Protein AF-A0A953M3E6-F1 (afdb_monomer_lite)

Foldseek 3Di:
DPPDVVVVVVVVVPVVDVVDDDPVVVVVVVVVLVVLLVQLLVVCVPPPDDDLVVSCVRSVHDSVVSVVSVVVCVVVVVDPDDDDDPPPPPPPDDD

Radius of gyration: 17.2 Å; chains: 1; bounding box: 52×32×42 Å

Structure (mmCIF, N/CA/C/O backbone):
data_AF-A0A953M3E6-F1
#
_entry.id   AF-A0A953M3E6-F1
#
loop_
_atom_site.group_PDB
_atom_site.id
_atom_site.type_symbol
_atom_site.label_atom_id
_atom_site.label_alt_id
_atom_site.label_comp_id
_atom_site.label_asym_id
_atom_site.label_entity_id
_atom_site.label_seq_id
_atom_site.pdbx_PDB_ins_code
_atom_site.Cartn_x
_atom_site.Cartn_y
_atom_site.Cartn_z
_atom_site.occupancy
_atom_site.B_iso_or_equiv
_atom_site.auth_seq_id
_atom_site.auth_comp_id
_atom_site.auth_asym_id
_atom_site.auth_atom_id
_atom_site.pdbx_PDB_model_num
ATOM 1 N N . MET A 1 1 ? 19.495 -0.977 29.944 1.00 40.50 1 MET A N 1
ATOM 2 C CA . MET A 1 1 ? 18.039 -0.761 29.790 1.00 40.50 1 MET A CA 1
ATOM 3 C C . MET A 1 1 ? 17.796 -0.283 28.373 1.00 40.50 1 MET A C 1
ATOM 5 O O . MET A 1 1 ? 17.896 0.902 28.093 1.00 40.50 1 MET A O 1
ATOM 9 N N . GLU A 1 2 ? 17.581 -1.228 27.468 1.00 50.72 2 GLU A N 1
ATOM 10 C CA . GLU A 1 2 ? 17.501 -1.008 26.021 1.00 50.72 2 GLU A CA 1
ATOM 11 C C . GLU A 1 2 ? 16.068 -1.289 25.557 1.00 50.72 2 GLU A C 1
ATOM 13 O O . GLU A 1 2 ? 15.808 -2.111 24.694 1.00 50.72 2 GLU A O 1
ATOM 18 N N . MET A 1 3 ? 15.107 -0.655 26.232 1.00 43.91 3 MET A N 1
ATOM 19 C CA . MET A 1 3 ? 13.676 -0.877 26.007 1.00 43.91 3 MET A CA 1
ATOM 20 C C . MET A 1 3 ? 12.930 0.459 25.967 1.00 43.91 3 MET A C 1
ATOM 22 O O . MET A 1 3 ? 11.964 0.693 26.682 1.00 43.91 3 MET A O 1
ATOM 26 N N . SER A 1 4 ? 13.445 1.379 25.155 1.00 56.19 4 SER A N 1
ATOM 27 C CA . SER A 1 4 ? 12.795 2.668 24.882 1.00 56.19 4 SER A CA 1
ATOM 28 C C . SER A 1 4 ? 12.931 3.136 23.432 1.00 56.19 4 SER A C 1
ATOM 30 O O . SER A 1 4 ? 12.204 4.032 23.023 1.00 56.19 4 SER A O 1
ATO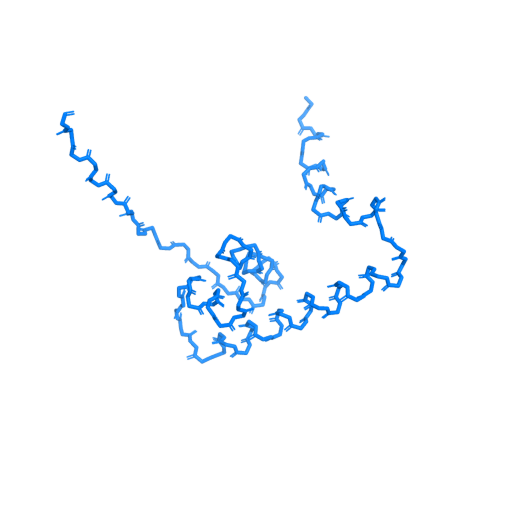M 32 N N . LYS A 1 5 ? 13.803 2.519 22.622 1.00 46.53 5 LYS A N 1
ATOM 33 C CA . LYS A 1 5 ? 13.992 2.908 21.214 1.00 46.53 5 LYS A CA 1
ATOM 34 C C . LYS A 1 5 ? 13.040 2.181 20.259 1.00 46.53 5 LYS A C 1
ATOM 36 O O . LYS A 1 5 ? 12.509 2.808 19.350 1.00 46.53 5 LYS A O 1
ATOM 41 N N . GLU A 1 6 ? 12.758 0.901 20.497 1.00 51.16 6 GLU A N 1
ATOM 42 C CA . GLU A 1 6 ? 11.891 0.115 19.602 1.00 51.16 6 GLU A CA 1
ATOM 43 C C . GLU A 1 6 ? 10.403 0.466 19.738 1.00 51.16 6 GLU A C 1
ATOM 45 O O . GLU A 1 6 ? 9.704 0.602 18.737 1.00 51.16 6 GLU A O 1
ATOM 50 N N . VAL A 1 7 ? 9.928 0.727 20.961 1.00 48.97 7 VAL A N 1
ATOM 51 C CA . VAL A 1 7 ? 8.562 1.232 21.192 1.00 48.97 7 VAL A CA 1
ATOM 52 C C . VAL A 1 7 ? 8.361 2.635 20.620 1.00 48.97 7 VAL A C 1
ATOM 54 O O . VAL A 1 7 ? 7.288 2.923 20.100 1.00 48.97 7 VAL A O 1
ATOM 57 N N . LEU A 1 8 ? 9.390 3.490 20.629 1.00 44.88 8 LEU A N 1
ATOM 58 C CA . LEU A 1 8 ? 9.303 4.817 20.018 1.00 44.88 8 LEU A CA 1
ATOM 59 C C . LEU A 1 8 ? 9.272 4.732 18.482 1.00 44.88 8 LEU A C 1
ATOM 61 O O . LEU A 1 8 ? 8.500 5.442 17.847 1.00 44.88 8 LEU A O 1
ATOM 65 N N . SER A 1 9 ? 10.027 3.803 17.886 1.00 46.75 9 SER A N 1
ATOM 66 C CA . SER A 1 9 ? 9.999 3.539 16.439 1.00 46.75 9 SER A CA 1
ATOM 67 C C . SER A 1 9 ? 8.645 3.001 15.957 1.00 46.75 9 SER A C 1
ATOM 69 O O . SER A 1 9 ? 8.150 3.439 14.917 1.00 46.75 9 SER A O 1
ATOM 71 N N . ALA A 1 10 ? 8.008 2.111 16.726 1.00 46.12 10 ALA A N 1
ATOM 72 C CA . ALA A 1 10 ? 6.666 1.613 16.420 1.00 46.12 10 ALA A CA 1
ATOM 73 C C . ALA A 1 10 ? 5.580 2.697 16.576 1.00 46.12 10 ALA A C 1
ATOM 75 O O . ALA A 1 10 ? 4.575 2.671 15.868 1.00 46.12 10 ALA A O 1
ATOM 76 N N . VAL A 1 11 ? 5.802 3.672 17.463 1.00 46.53 11 VAL A N 1
ATOM 77 C CA . VAL A 1 11 ? 4.906 4.816 17.692 1.00 46.53 11 VAL A CA 1
ATOM 78 C C . VAL A 1 11 ? 5.057 5.893 16.608 1.00 46.53 11 VAL A C 1
ATOM 80 O O . VAL A 1 11 ? 4.056 6.485 16.210 1.00 46.53 11 VAL A O 1
ATOM 83 N N . SER A 1 12 ? 6.252 6.104 16.047 1.00 46.12 12 SER A N 1
ATOM 84 C CA . SER A 1 12 ? 6.483 7.124 15.011 1.00 46.12 12 SER A CA 1
ATOM 85 C C . SER A 1 12 ? 5.734 6.874 13.701 1.00 46.12 12 SER A C 1
ATOM 87 O O . SER A 1 12 ? 5.365 7.834 13.034 1.00 46.12 12 SER A O 1
ATOM 89 N N . HIS A 1 13 ? 5.435 5.622 13.341 1.00 48.12 13 HIS A N 1
ATOM 90 C CA . HIS A 1 13 ? 4.768 5.350 12.064 1.00 48.12 13 HIS A CA 1
ATOM 91 C C . HIS A 1 13 ? 3.270 5.723 12.055 1.00 48.12 13 HIS A C 1
ATOM 93 O O . HIS A 1 13 ? 2.681 5.906 10.997 1.00 48.12 13 HIS A O 1
ATOM 99 N N . SER A 1 14 ? 2.642 5.876 13.228 1.00 46.50 14 SER A N 1
ATOM 100 C CA . SER A 1 14 ? 1.234 6.301 13.360 1.00 46.50 14 SER A CA 1
ATOM 101 C C . SER A 1 14 ? 1.063 7.726 13.911 1.00 46.50 14 SER A C 1
ATOM 103 O O . SER A 1 14 ? -0.050 8.252 13.902 1.00 46.50 14 SER A O 1
ATOM 105 N N . TYR A 1 15 ? 2.137 8.372 14.386 1.00 46.41 15 TYR A N 1
ATOM 106 C CA . TYR A 1 15 ? 2.049 9.661 15.088 1.00 46.41 15 TYR A CA 1
ATOM 107 C C . TYR A 1 15 ? 2.116 10.907 14.198 1.00 46.41 15 TYR A C 1
ATOM 109 O O . TYR A 1 15 ? 1.604 11.953 14.602 1.00 46.41 15 TYR A O 1
ATOM 117 N N . GLU A 1 16 ? 2.672 10.823 12.986 1.00 51.16 16 GLU A N 1
ATOM 118 C CA . GLU A 1 16 ? 2.706 11.995 12.096 1.00 51.16 16 GLU A CA 1
ATOM 119 C C . GLU A 1 16 ? 1.296 12.410 11.627 1.00 51.16 16 GLU A C 1
ATOM 121 O O . GLU A 1 16 ? 1.025 13.595 11.455 1.00 51.16 16 GLU A O 1
ATOM 126 N N . LEU A 1 17 ? 0.343 11.470 11.559 1.00 50.16 17 LEU A N 1
ATOM 127 C CA . LEU A 1 17 ? -1.067 11.746 11.233 1.00 50.16 17 LEU A CA 1
ATOM 128 C C . LEU A 1 17 ? -1.936 12.085 12.453 1.00 50.16 17 LEU A C 1
ATOM 130 O O . LEU A 1 17 ? -2.931 12.801 12.329 1.00 50.16 17 LEU A O 1
ATOM 134 N N . ALA A 1 18 ? -1.580 11.590 13.641 1.00 49.88 18 ALA A N 1
ATOM 135 C CA . ALA A 1 18 ? -2.347 11.831 14.865 1.00 49.88 18 ALA A CA 1
ATOM 136 C C . ALA A 1 18 ? -2.290 13.296 15.335 1.00 49.88 18 ALA A C 1
ATOM 138 O O . ALA A 1 18 ? -3.174 13.733 16.068 1.00 49.88 18 ALA A O 1
ATOM 139 N N . THR A 1 19 ? -1.276 14.049 14.898 1.00 53.97 19 THR A N 1
ATOM 140 C CA . THR A 1 19 ? -1.034 15.428 15.349 1.00 53.97 19 THR A CA 1
ATOM 141 C C . THR A 1 19 ? -1.802 16.477 14.526 1.00 53.97 19 THR A C 1
ATOM 143 O O . THR A 1 19 ? -2.013 17.583 15.016 1.00 53.97 19 THR A O 1
ATOM 146 N N . TYR A 1 20 ? -2.280 16.150 13.313 1.00 54.12 20 TYR A N 1
ATOM 147 C CA . TYR A 1 20 ? -2.767 17.163 12.356 1.00 54.12 20 TYR A CA 1
ATOM 148 C C . TYR A 1 20 ? -4.133 16.893 11.705 1.00 54.12 20 TYR A C 1
ATOM 150 O O . TYR A 1 20 ? -4.554 17.674 10.855 1.00 54.12 20 TYR A O 1
ATOM 158 N N . SER A 1 21 ? -4.838 15.807 12.036 1.00 62.88 21 SER A N 1
ATOM 159 C CA . SER A 1 21 ? -6.053 15.417 11.300 1.00 62.88 21 SER A CA 1
ATOM 160 C C . SER A 1 21 ? -7.210 15.012 12.207 1.00 62.88 21 SER A C 1
ATOM 162 O O . SER A 1 21 ? -7.033 14.288 13.188 1.00 62.88 21 SER A O 1
ATOM 164 N N . THR A 1 22 ? -8.419 15.455 11.852 1.00 79.94 22 THR A N 1
ATOM 165 C CA . THR A 1 22 ? -9.655 15.026 12.514 1.00 79.94 22 THR A CA 1
ATOM 166 C C . THR A 1 22 ? -9.892 13.520 12.284 1.00 79.94 22 THR A C 1
ATOM 168 O O . THR A 1 22 ? -9.311 12.936 11.359 1.00 79.94 22 THR A O 1
ATOM 171 N N . PRO A 1 23 ? -10.702 12.837 13.118 1.00 80.69 23 PRO A N 1
ATOM 172 C CA . PRO A 1 23 ? -11.000 11.412 12.949 1.00 80.69 23 PRO A CA 1
ATOM 173 C C . PRO A 1 23 ? -11.458 11.027 11.536 1.00 80.69 23 PRO A C 1
ATOM 175 O O . PRO A 1 23 ? -11.050 9.985 11.031 1.00 80.69 23 PRO A O 1
ATOM 178 N N . GLU A 1 24 ? -12.234 11.889 10.887 1.00 81.44 24 GLU A N 1
ATOM 179 C CA . GLU A 1 24 ? -12.776 11.694 9.543 1.00 81.44 24 GLU A CA 1
ATOM 180 C C . GLU A 1 24 ? -11.662 11.655 8.490 1.00 81.44 24 GLU A C 1
ATOM 182 O O . GLU A 1 24 ? -11.611 10.741 7.670 1.00 81.44 24 GLU A O 1
ATOM 187 N N . LEU A 1 25 ? -10.715 12.599 8.553 1.00 83.69 25 LEU A N 1
ATOM 188 C CA . LEU A 1 25 ? -9.582 12.649 7.623 1.00 83.69 25 LEU A CA 1
ATOM 189 C C . LEU A 1 25 ? -8.630 11.462 7.804 1.00 83.69 25 LEU A C 1
ATOM 191 O O . LEU A 1 25 ? -8.090 10.946 6.827 1.00 83.69 25 LEU A O 1
ATOM 195 N N . ARG A 1 26 ? -8.462 10.979 9.042 1.00 80.94 26 ARG A N 1
ATOM 196 C CA . ARG A 1 26 ? -7.703 9.744 9.301 1.00 80.94 26 ARG A CA 1
ATOM 197 C C . ARG A 1 26 ? -8.377 8.521 8.678 1.00 80.94 26 ARG A C 1
ATOM 199 O O . ARG A 1 26 ? -7.677 7.652 8.170 1.00 80.94 26 ARG A O 1
ATOM 206 N N . GLY A 1 27 ? -9.711 8.468 8.691 1.00 84.62 27 GLY A N 1
ATOM 207 C CA . GLY A 1 27 ? -10.486 7.433 8.001 1.00 84.62 27 GLY A CA 1
ATOM 208 C C . GLY A 1 27 ? -10.182 7.401 6.505 1.00 84.62 27 GLY A C 1
ATOM 209 O O . GLY A 1 27 ? -9.766 6.367 5.995 1.00 84.62 27 GLY A O 1
ATOM 210 N N . LEU A 1 28 ? -10.247 8.559 5.839 1.00 87.69 28 LEU A N 1
ATOM 211 C CA . LEU A 1 28 ? -9.942 8.672 4.407 1.00 87.69 28 LEU A CA 1
ATOM 212 C C . LEU A 1 28 ? -8.521 8.213 4.060 1.00 87.69 28 LEU A C 1
ATOM 214 O O . LEU A 1 28 ? -8.318 7.552 3.044 1.00 87.69 28 LEU A O 1
ATOM 218 N N . PHE A 1 29 ? -7.535 8.536 4.900 1.00 85.69 29 PHE A N 1
ATOM 219 C CA . PHE A 1 29 ? -6.167 8.057 4.702 1.00 85.69 29 PHE A CA 1
ATOM 220 C C . PHE A 1 29 ? -6.072 6.531 4.821 1.00 85.69 29 PHE A C 1
ATOM 222 O O . PHE A 1 29 ? -5.428 5.890 3.994 1.00 85.69 29 PHE A O 1
ATOM 229 N N . ASN A 1 30 ? -6.728 5.941 5.822 1.00 86.00 30 ASN A N 1
ATOM 230 C CA . ASN A 1 30 ? -6.734 4.490 6.007 1.00 86.00 30 ASN A CA 1
ATOM 231 C C . ASN A 1 30 ? -7.435 3.766 4.852 1.00 86.00 30 ASN A C 1
ATOM 233 O O . ASN A 1 30 ? -6.945 2.731 4.396 1.00 86.00 30 ASN A O 1
ATOM 237 N N . ASP A 1 31 ? -8.546 4.314 4.362 1.00 90.81 31 ASP A N 1
ATOM 238 C CA . ASP A 1 31 ? -9.272 3.776 3.211 1.00 90.81 31 ASP A CA 1
ATOM 239 C C . ASP A 1 31 ? -8.408 3.849 1.947 1.00 90.81 31 ASP A C 1
ATOM 241 O O . ASP A 1 31 ? -8.295 2.871 1.207 1.00 90.81 31 ASP A O 1
ATOM 245 N N . TRP A 1 32 ? -7.721 4.977 1.740 1.00 92.12 32 TRP A N 1
ATOM 246 C CA . TRP A 1 32 ? -6.780 5.150 0.636 1.00 92.12 32 TRP A CA 1
ATOM 247 C C . TRP A 1 32 ? -5.613 4.155 0.707 1.00 92.12 32 TRP A C 1
ATOM 249 O O . TRP A 1 32 ? -5.338 3.472 -0.277 1.00 92.12 32 TRP A O 1
ATOM 259 N N . ILE A 1 33 ? -4.971 3.999 1.870 1.00 91.19 33 ILE A N 1
ATOM 260 C CA . ILE A 1 33 ? -3.907 2.999 2.065 1.00 91.19 33 ILE A CA 1
ATOM 261 C C . ILE A 1 33 ? -4.429 1.584 1.796 1.00 91.19 33 ILE A C 1
ATOM 263 O O . ILE A 1 33 ? -3.759 0.799 1.127 1.00 91.19 33 ILE A O 1
ATOM 267 N N . SER A 1 34 ? -5.636 1.263 2.265 1.00 92.19 34 SER A N 1
ATOM 268 C CA . SER A 1 34 ? -6.252 -0.049 2.045 1.00 92.19 34 SER A CA 1
ATOM 269 C C . SER A 1 34 ? -6.505 -0.323 0.559 1.00 92.19 34 SER A C 1
ATOM 271 O O . SER A 1 34 ? -6.283 -1.444 0.104 1.00 92.19 34 SER A O 1
ATOM 273 N N . ALA A 1 35 ? -6.913 0.691 -0.210 1.00 94.88 35 ALA A N 1
ATOM 274 C CA . ALA A 1 35 ? -7.078 0.578 -1.658 1.00 94.88 35 ALA A CA 1
ATOM 275 C C . ALA A 1 35 ? -5.737 0.324 -2.369 1.00 94.88 35 ALA A C 1
ATOM 277 O O . ALA A 1 35 ? -5.646 -0.589 -3.187 1.00 94.88 35 ALA A O 1
ATOM 278 N N . ILE A 1 36 ? -4.678 1.053 -1.996 1.00 95.31 36 ILE A N 1
ATOM 279 C CA . ILE A 1 36 ? -3.328 0.850 -2.549 1.00 95.31 36 ILE A CA 1
ATOM 280 C C . ILE A 1 36 ? -2.799 -0.555 -2.233 1.00 95.31 36 ILE A C 1
ATOM 282 O O . ILE A 1 36 ? -2.166 -1.194 -3.077 1.00 95.31 36 ILE A O 1
ATOM 286 N N . GLU A 1 37 ? -3.060 -1.075 -1.032 1.00 94.38 37 GLU A N 1
ATOM 287 C CA . GLU A 1 37 ? -2.700 -2.450 -0.676 1.00 94.38 37 GLU A CA 1
ATOM 288 C C . GLU A 1 37 ? -3.420 -3.480 -1.543 1.00 94.38 37 GLU A C 1
ATOM 290 O O . GLU A 1 37 ? -2.795 -4.443 -1.988 1.00 94.38 37 GLU A O 1
ATOM 295 N N . GLN A 1 38 ? -4.718 -3.290 -1.784 1.00 96.12 38 GLN A N 1
ATOM 296 C CA . GLN A 1 38 ? -5.498 -4.182 -2.639 1.00 96.12 38 GLN A CA 1
ATOM 297 C C . GLN A 1 38 ? -4.988 -4.160 -4.081 1.00 96.12 38 GLN A C 1
ATOM 299 O O . GLN A 1 38 ? -4.705 -5.224 -4.628 1.00 96.12 38 GLN A O 1
ATOM 304 N N . GLU A 1 39 ? -4.779 -2.973 -4.650 1.00 95.69 39 GLU A N 1
ATOM 305 C CA . GLU A 1 39 ? -4.214 -2.795 -5.993 1.00 95.69 39 GLU A CA 1
ATOM 306 C C . GLU A 1 39 ? -2.831 -3.456 -6.108 1.00 95.69 39 GLU A C 1
ATOM 308 O O . GLU A 1 39 ? -2.562 -4.215 -7.040 1.00 95.69 39 GLU A O 1
ATOM 313 N N . THR A 1 40 ? -1.974 -3.271 -5.097 1.00 94.56 40 THR A N 1
ATOM 314 C CA . THR A 1 40 ? -0.659 -3.923 -5.041 1.00 94.56 40 THR A CA 1
ATOM 315 C C . THR A 1 40 ? -0.789 -5.447 -5.035 1.00 94.56 40 THR A C 1
ATOM 317 O O . THR A 1 40 ? -0.072 -6.132 -5.759 1.00 94.56 40 THR A O 1
ATOM 320 N N . LEU A 1 41 ? -1.698 -6.014 -4.236 1.00 94.81 41 LEU A N 1
ATOM 321 C CA . LEU A 1 41 ? -1.911 -7.464 -4.200 1.00 94.81 41 LEU A CA 1
ATOM 322 C C . LEU A 1 41 ? -2.430 -7.997 -5.534 1.00 94.81 41 LEU A C 1
ATOM 324 O O . LEU A 1 41 ? -2.000 -9.066 -5.963 1.00 94.81 41 LEU A O 1
ATOM 328 N N . GLU A 1 42 ? -3.331 -7.272 -6.191 1.00 95.06 42 GLU A N 1
ATOM 329 C CA . GLU A 1 42 ? -3.841 -7.631 -7.514 1.00 95.06 42 GLU A CA 1
ATOM 330 C C . GLU A 1 42 ? -2.733 -7.646 -8.563 1.00 95.06 42 GLU A C 1
ATOM 332 O O . GLU A 1 42 ? -2.611 -8.627 -9.295 1.00 95.06 42 GLU A O 1
ATOM 337 N N . PHE A 1 43 ? -1.853 -6.646 -8.557 1.00 93.75 43 PHE A N 1
ATOM 338 C CA . PHE A 1 43 ? -0.683 -6.603 -9.435 1.00 93.75 43 PHE A CA 1
ATOM 339 C C . PHE A 1 43 ? 0.287 -7.778 -9.227 1.00 93.75 43 PHE A C 1
ATOM 341 O O . PHE A 1 43 ? 0.986 -8.190 -10.158 1.00 93.75 43 PHE A O 1
ATOM 348 N N . LEU A 1 44 ? 0.346 -8.318 -8.006 1.00 91.69 44 LEU A N 1
ATOM 349 C CA . LEU A 1 44 ? 1.251 -9.404 -7.625 1.00 91.69 44 LEU A CA 1
ATOM 350 C C . LEU A 1 44 ? 0.691 -10.810 -7.881 1.00 91.69 44 LEU A C 1
ATOM 352 O O . LEU A 1 44 ? 1.487 -11.745 -7.959 1.00 91.69 44 LEU A O 1
ATOM 356 N N . LYS A 1 45 ? -0.633 -10.991 -7.998 1.00 89.06 45 LYS A N 1
ATOM 357 C CA . LYS A 1 45 ? -1.286 -12.321 -8.038 1.00 89.06 45 LYS A CA 1
ATOM 358 C C . LYS A 1 45 ? -0.696 -13.274 -9.081 1.00 89.06 45 LYS A C 1
ATOM 360 O O . LYS A 1 45 ? -0.513 -14.451 -8.778 1.00 89.06 45 LYS A O 1
ATOM 365 N N . ASP A 1 46 ? -0.339 -12.761 -10.254 1.00 84.50 46 ASP A N 1
ATOM 366 C CA . ASP A 1 46 ? 0.137 -13.574 -11.381 1.00 84.50 46 ASP A CA 1
ATOM 367 C C . ASP A 1 46 ? 1.664 -13.529 -11.568 1.00 84.50 46 ASP A C 1
ATOM 369 O O . ASP A 1 46 ? 2.199 -14.030 -12.558 1.00 84.50 46 ASP A O 1
ATOM 373 N N . LYS A 1 47 ? 2.394 -12.929 -10.619 1.00 85.69 47 LYS A N 1
ATOM 374 C CA . LYS A 1 47 ? 3.838 -12.698 -10.729 1.00 85.69 47 LYS A CA 1
ATOM 375 C C . LYS A 1 47 ? 4.608 -13.528 -9.710 1.00 85.69 47 LYS A C 1
ATOM 377 O O . LYS A 1 47 ? 4.420 -13.412 -8.504 1.00 85.69 47 LYS A O 1
ATOM 382 N N . SER A 1 48 ? 5.551 -14.340 -10.188 1.00 80.38 48 SER A N 1
ATOM 383 C CA . SER A 1 48 ? 6.457 -15.103 -9.315 1.00 80.38 48 SER A CA 1
ATOM 384 C C . SER A 1 48 ? 7.567 -14.241 -8.710 1.00 80.38 48 SER A C 1
ATOM 38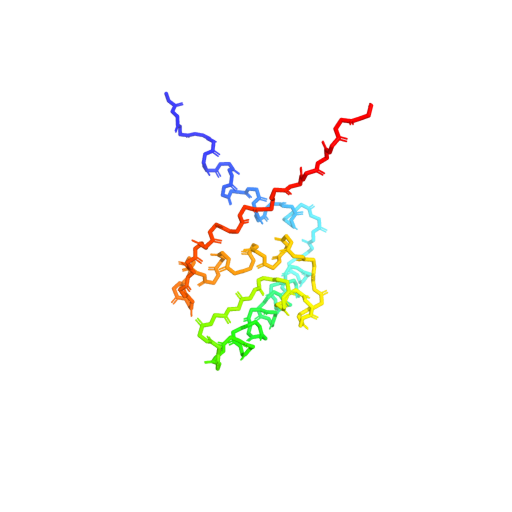6 O O . S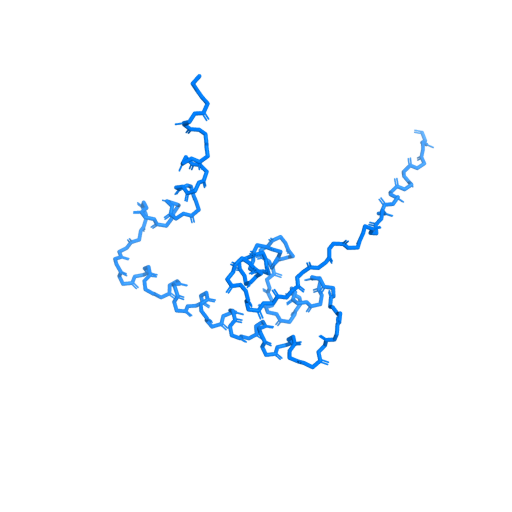ER A 1 48 ? 8.154 -14.592 -7.686 1.00 80.38 48 SER A O 1
ATOM 388 N N . THR A 1 49 ? 7.913 -13.138 -9.370 1.00 84.62 49 THR A N 1
ATOM 389 C CA . THR A 1 49 ? 8.949 -12.185 -8.964 1.00 84.62 49 THR A CA 1
ATOM 390 C C . THR A 1 49 ? 8.572 -10.820 -9.523 1.00 84.62 49 THR A C 1
ATOM 392 O O . THR A 1 49 ? 8.108 -10.736 -10.659 1.00 84.62 49 THR A O 1
ATOM 395 N N . VAL A 1 50 ? 8.739 -9.768 -8.726 1.00 86.69 50 VAL A N 1
ATOM 396 C CA . VAL A 1 50 ? 8.467 -8.390 -9.142 1.00 86.69 50 VAL A CA 1
ATOM 397 C C . VAL A 1 50 ? 9.565 -7.481 -8.612 1.00 86.69 50 VAL A C 1
ATOM 399 O O . VAL A 1 50 ? 10.043 -7.694 -7.493 1.00 86.69 50 VAL A O 1
ATOM 402 N N . ASP A 1 51 ? 9.945 -6.477 -9.398 1.00 89.38 51 ASP A N 1
ATOM 403 C CA . ASP A 1 51 ? 10.797 -5.394 -8.924 1.00 89.38 51 ASP A CA 1
ATOM 404 C C . ASP A 1 51 ? 9.926 -4.338 -8.209 1.00 89.38 51 ASP A C 1
ATOM 406 O O . ASP A 1 51 ? 8.861 -3.973 -8.720 1.00 89.38 51 ASP A O 1
ATOM 410 N N . PRO A 1 52 ? 10.327 -3.826 -7.029 1.00 89.19 52 PRO A N 1
ATOM 411 C CA . PRO A 1 52 ? 9.655 -2.694 -6.393 1.00 89.19 52 PRO A CA 1
ATOM 412 C C . PRO A 1 52 ? 9.466 -1.468 -7.301 1.00 89.19 52 PRO A C 1
ATOM 414 O O . PRO A 1 52 ? 8.527 -0.706 -7.074 1.00 89.19 52 PRO A O 1
ATOM 417 N N . VAL A 1 53 ? 10.323 -1.267 -8.310 1.00 92.25 53 VAL A N 1
ATOM 418 C CA . VAL A 1 53 ? 10.163 -0.202 -9.315 1.00 92.25 53 VAL A CA 1
ATOM 419 C C . VAL A 1 53 ? 8.886 -0.404 -10.134 1.00 92.25 53 VAL A C 1
ATOM 421 O O . VAL A 1 53 ? 8.100 0.532 -10.255 1.00 92.25 53 VAL A O 1
ATOM 424 N N . ASP A 1 54 ? 8.613 -1.626 -10.602 1.00 93.38 54 ASP A N 1
ATOM 425 C CA . ASP A 1 54 ? 7.414 -1.928 -11.399 1.00 93.38 54 ASP A CA 1
ATOM 426 C C . ASP A 1 54 ? 6.129 -1.665 -10.601 1.00 93.38 54 ASP A C 1
ATOM 428 O O . ASP A 1 54 ? 5.124 -1.187 -11.127 1.00 93.38 54 ASP A O 1
ATOM 432 N N . VAL A 1 55 ? 6.158 -1.990 -9.306 1.00 93.69 55 VAL A N 1
ATOM 433 C CA . VAL A 1 55 ? 5.030 -1.745 -8.401 1.00 93.69 55 VAL A CA 1
ATOM 434 C C . VAL A 1 55 ? 4.846 -0.242 -8.191 1.00 93.69 55 VAL A C 1
ATOM 436 O O . VAL A 1 55 ? 3.719 0.239 -8.254 1.00 93.69 55 VAL A O 1
ATOM 439 N N . ALA A 1 56 ? 5.934 0.505 -7.984 1.00 94.25 56 ALA A N 1
ATOM 440 C CA . ALA A 1 56 ? 5.918 1.959 -7.822 1.00 94.25 56 ALA A CA 1
ATOM 441 C C . ALA A 1 56 ? 5.321 2.683 -9.032 1.00 94.25 56 ALA A C 1
ATOM 443 O O . ALA A 1 56 ? 4.491 3.578 -8.862 1.00 94.25 56 ALA A O 1
ATOM 444 N N . GLU A 1 57 ? 5.673 2.252 -10.243 1.00 95.00 57 GLU A N 1
ATOM 445 C CA . GLU A 1 57 ? 5.074 2.767 -11.475 1.00 95.00 57 GLU A CA 1
ATOM 446 C C . GLU A 1 57 ? 3.583 2.428 -11.578 1.00 95.00 57 GLU A C 1
ATOM 448 O O . GLU A 1 57 ? 2.788 3.291 -11.957 1.00 95.00 57 GLU A O 1
ATOM 453 N N . HIS A 1 58 ? 3.192 1.207 -11.195 1.00 94.44 58 HIS A N 1
ATOM 454 C CA . HIS A 1 58 ? 1.799 0.762 -11.239 1.00 94.44 58 HIS A CA 1
ATOM 455 C C . HIS A 1 58 ? 0.899 1.589 -10.315 1.00 94.44 58 HIS A C 1
ATOM 457 O O . HIS A 1 58 ? -0.053 2.207 -10.788 1.00 94.44 58 HIS A O 1
ATOM 463 N N . VAL A 1 59 ? 1.250 1.677 -9.026 1.00 93.38 59 VAL A N 1
ATOM 464 C CA . VAL A 1 59 ? 0.446 2.396 -8.017 1.00 93.38 59 VAL A CA 1
ATOM 465 C C . VAL A 1 59 ? 0.727 3.903 -7.982 1.00 93.38 59 VAL A C 1
ATOM 467 O O . VAL A 1 59 ? 0.150 4.633 -7.178 1.00 93.38 59 VAL A O 1
ATOM 470 N N . ARG A 1 60 ? 1.628 4.385 -8.851 1.00 94.06 60 ARG A N 1
ATOM 471 C CA . ARG A 1 60 ? 2.038 5.794 -8.991 1.00 94.06 60 ARG A CA 1
ATOM 472 C C . ARG A 1 60 ? 2.542 6.418 -7.690 1.00 94.06 60 ARG A C 1
ATOM 474 O O . ARG A 1 60 ? 2.264 7.579 -7.386 1.00 94.06 60 ARG A O 1
ATOM 481 N N . LEU A 1 61 ? 3.312 5.647 -6.933 1.00 92.94 61 LEU A N 1
ATOM 482 C CA . LEU A 1 61 ? 3.977 6.101 -5.717 1.00 92.94 61 LEU A CA 1
ATOM 483 C C . LEU A 1 61 ? 5.485 6.078 -5.906 1.00 92.94 61 LEU A C 1
ATOM 485 O O . LEU A 1 61 ? 6.021 5.453 -6.816 1.00 92.94 61 LEU A O 1
ATOM 489 N N . ARG A 1 62 ? 6.200 6.759 -5.015 1.00 93.44 62 ARG A N 1
ATOM 490 C CA . ARG A 1 62 ? 7.654 6.643 -4.979 1.00 93.44 62 ARG A CA 1
ATOM 491 C C . ARG A 1 62 ? 8.067 5.247 -4.511 1.00 93.44 62 ARG A C 1
ATOM 493 O O . ARG A 1 62 ? 7.405 4.634 -3.671 1.00 93.44 62 ARG A O 1
ATOM 500 N N . GLN A 1 63 ? 9.212 4.784 -5.004 1.00 90.50 63 GLN A N 1
ATOM 501 C CA . GLN A 1 63 ? 9.751 3.461 -4.689 1.00 90.50 63 GLN A CA 1
ATOM 502 C C . GLN A 1 63 ? 9.952 3.235 -3.181 1.00 90.50 63 GLN A C 1
ATOM 504 O O . GLN A 1 63 ? 9.637 2.160 -2.681 1.00 90.50 63 GLN A O 1
ATOM 509 N N . ASP A 1 64 ? 10.421 4.243 -2.441 1.00 90.38 64 ASP A N 1
ATOM 510 C CA . ASP A 1 64 ? 10.592 4.179 -0.980 1.00 90.38 64 ASP A CA 1
ATOM 511 C C . ASP A 1 64 ? 9.271 3.880 -0.247 1.00 90.38 64 ASP A C 1
ATOM 513 O O . ASP A 1 64 ? 9.221 3.055 0.666 1.00 90.38 64 ASP A O 1
ATOM 517 N N . SER A 1 65 ? 8.183 4.495 -0.707 1.00 89.31 65 SER A N 1
ATOM 518 C CA . SER A 1 65 ? 6.830 4.312 -0.173 1.00 89.31 65 SER A CA 1
ATOM 519 C C . SER A 1 65 ? 6.281 2.924 -0.512 1.00 89.31 65 SER A C 1
ATOM 521 O O . SER A 1 65 ? 5.665 2.269 0.327 1.00 89.31 65 SER A O 1
ATOM 523 N N . VAL A 1 66 ? 6.564 2.427 -1.716 1.00 93.12 66 VAL A N 1
ATOM 524 C CA . VAL A 1 66 ? 6.190 1.067 -2.123 1.00 93.12 66 VAL A CA 1
ATOM 525 C C . VAL A 1 66 ? 6.961 0.004 -1.352 1.00 93.12 66 VAL A C 1
ATOM 527 O O . VAL A 1 66 ? 6.359 -0.971 -0.909 1.00 93.12 66 VAL A O 1
ATOM 530 N N . ILE A 1 67 ? 8.261 0.193 -1.115 1.00 91.50 67 ILE A N 1
ATOM 531 C CA . ILE A 1 67 ? 9.054 -0.711 -0.268 1.00 91.50 67 ILE A CA 1
ATOM 532 C C . ILE A 1 67 ? 8.431 -0.808 1.128 1.00 91.50 67 ILE A C 1
ATOM 534 O O . ILE A 1 67 ? 8.328 -1.904 1.683 1.00 91.50 67 ILE A O 1
ATOM 538 N N . PHE A 1 68 ? 7.962 0.317 1.673 1.00 90.94 68 PHE A N 1
ATO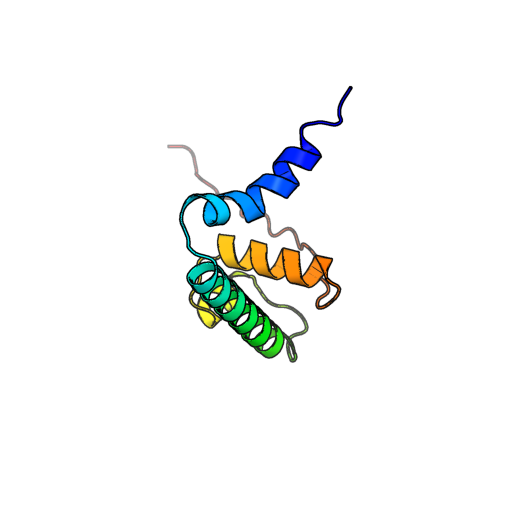M 539 C CA . PHE A 1 68 ? 7.246 0.325 2.942 1.00 90.94 68 PHE A CA 1
ATOM 540 C C . PHE A 1 68 ? 5.953 -0.517 2.889 1.00 90.94 68 PHE A C 1
ATOM 542 O O . PHE A 1 68 ? 5.753 -1.385 3.744 1.00 90.94 68 PHE A O 1
ATOM 549 N N . ILE A 1 69 ? 5.108 -0.322 1.869 1.00 92.12 69 ILE A N 1
ATOM 550 C CA . ILE A 1 69 ? 3.850 -1.073 1.683 1.00 92.12 69 ILE A CA 1
ATOM 551 C C . ILE A 1 69 ? 4.120 -2.574 1.507 1.00 92.12 69 ILE A C 1
ATOM 553 O O . ILE A 1 69 ? 3.503 -3.399 2.179 1.00 92.12 69 ILE A O 1
ATOM 557 N N . LEU A 1 70 ? 5.087 -2.949 0.667 1.00 92.44 70 LEU A N 1
ATOM 558 C CA . LEU A 1 70 ? 5.489 -4.345 0.465 1.00 92.44 70 LEU A CA 1
ATOM 559 C C . LEU A 1 70 ? 5.995 -4.975 1.770 1.00 92.44 70 LEU A C 1
ATOM 561 O O . LEU A 1 70 ? 5.627 -6.102 2.104 1.00 92.44 70 LEU A O 1
ATOM 565 N N . GLY A 1 71 ? 6.780 -4.232 2.554 1.00 91.50 71 GLY A N 1
ATOM 566 C CA . GLY A 1 71 ? 7.215 -4.652 3.885 1.00 91.50 71 GLY A CA 1
ATOM 567 C C . GLY A 1 71 ? 6.041 -4.889 4.841 1.00 91.50 71 GLY A C 1
ATOM 568 O O . GLY A 1 71 ? 6.027 -5.893 5.556 1.00 91.50 71 GLY A O 1
ATOM 569 N N . LYS A 1 72 ? 5.026 -4.015 4.829 1.00 91.00 72 LYS A N 1
ATOM 570 C CA . LYS A 1 72 ? 3.784 -4.193 5.602 1.00 91.00 72 LYS A CA 1
ATOM 571 C C . LYS A 1 72 ? 3.035 -5.458 5.175 1.00 91.00 72 LYS A C 1
ATOM 573 O O . LYS A 1 72 ? 2.756 -6.301 6.024 1.00 91.00 72 LYS A O 1
ATOM 578 N N . LEU A 1 73 ? 2.794 -5.644 3.876 1.00 92.75 73 LEU A N 1
ATOM 579 C CA . LEU A 1 73 ? 2.107 -6.825 3.335 1.00 92.75 73 LEU A CA 1
ATOM 580 C C . LEU A 1 73 ? 2.846 -8.132 3.663 1.00 92.75 73 LEU A C 1
ATOM 582 O O . LEU A 1 73 ? 2.214 -9.149 3.953 1.00 92.75 73 LEU A O 1
ATOM 586 N N . ALA A 1 74 ? 4.182 -8.110 3.658 1.00 91.81 74 ALA A N 1
ATOM 587 C CA . ALA A 1 74 ? 4.998 -9.258 4.041 1.00 91.81 74 ALA A CA 1
ATOM 588 C C . ALA A 1 74 ? 4.876 -9.579 5.540 1.00 91.81 74 ALA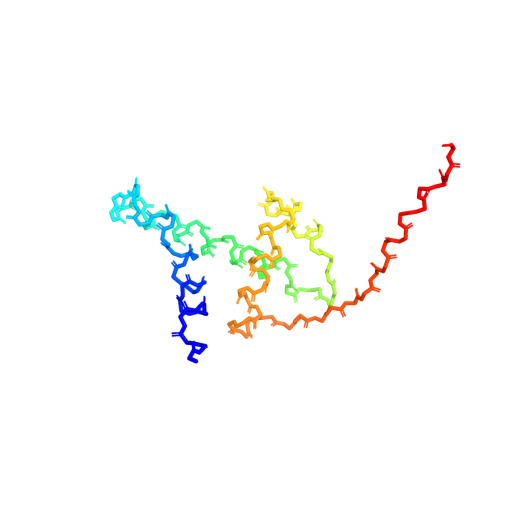 A C 1
ATOM 590 O O . ALA A 1 74 ? 4.725 -10.743 5.907 1.00 91.81 74 ALA A O 1
ATOM 591 N N . ARG A 1 75 ? 4.886 -8.558 6.411 1.00 91.25 75 ARG A N 1
ATOM 592 C CA . ARG A 1 75 ? 4.677 -8.718 7.865 1.00 91.25 75 ARG A CA 1
ATOM 593 C C . ARG A 1 75 ? 3.288 -9.255 8.203 1.00 91.25 75 ARG A C 1
ATOM 595 O O . ARG A 1 75 ? 3.146 -10.002 9.163 1.00 91.25 75 ARG A O 1
ATOM 602 N N . GLU A 1 76 ? 2.286 -8.899 7.406 1.00 91.69 76 GLU A N 1
ATOM 603 C CA . GLU A 1 76 ? 0.916 -9.416 7.515 1.00 91.69 76 GLU A CA 1
ATOM 604 C C . GLU A 1 76 ? 0.747 -10.819 6.902 1.00 91.69 76 GLU A C 1
ATOM 606 O O . GLU A 1 76 ? -0.339 -11.390 6.963 1.00 91.69 76 GLU A O 1
ATOM 611 N N . GLY A 1 77 ? 1.797 -11.389 6.299 1.00 92.12 77 GLY A N 1
ATOM 612 C CA . GLY A 1 77 ? 1.764 -12.718 5.682 1.00 92.12 77 GLY A CA 1
ATOM 613 C C . GLY A 1 77 ? 1.005 -12.782 4.353 1.00 92.12 77 GLY A C 1
ATOM 614 O O . GLY A 1 77 ? 0.793 -13.875 3.828 1.00 92.12 77 GLY A O 1
ATOM 615 N N . LYS A 1 78 ? 0.616 -11.633 3.785 1.00 90.69 78 LYS A N 1
ATOM 616 C CA . LYS A 1 78 ? -0.110 -11.549 2.508 1.00 90.69 78 LYS A CA 1
ATOM 617 C C . LYS A 1 78 ? 0.795 -11.839 1.307 1.00 90.69 78 LYS A C 1
ATOM 619 O O . LYS A 1 78 ? 0.318 -12.330 0.289 1.00 90.69 78 LYS A O 1
ATOM 624 N N . ILE A 1 79 ? 2.095 -11.561 1.430 1.00 91.19 79 ILE A N 1
ATOM 625 C CA . ILE A 1 79 ? 3.110 -11.848 0.406 1.00 91.19 79 ILE A CA 1
ATOM 626 C C . ILE A 1 79 ? 4.368 -12.458 1.032 1.00 91.19 79 ILE A C 1
ATOM 628 O O . ILE A 1 79 ? 4.630 -12.300 2.223 1.00 91.19 79 ILE A O 1
ATOM 632 N N . ARG A 1 80 ? 5.189 -13.128 0.215 1.00 87.38 80 ARG A N 1
ATOM 633 C CA . ARG A 1 80 ? 6.532 -13.577 0.612 1.00 87.38 80 ARG A CA 1
ATOM 634 C C . ARG A 1 80 ? 7.578 -12.719 -0.081 1.00 87.38 80 ARG A C 1
ATOM 636 O O . ARG A 1 80 ? 7.657 -12.723 -1.304 1.00 87.38 80 ARG A O 1
ATOM 643 N N . MET A 1 81 ? 8.406 -12.036 0.701 1.00 82.38 81 MET A N 1
ATOM 644 C CA . MET A 1 81 ? 9.487 -11.201 0.186 1.00 82.38 81 MET A CA 1
ATOM 645 C C . MET A 1 81 ? 10.823 -11.938 0.313 1.00 82.38 81 MET A C 1
ATOM 647 O O . MET A 1 81 ? 11.141 -12.484 1.369 1.00 82.38 81 MET A O 1
ATOM 651 N N . LYS A 1 82 ? 11.610 -11.958 -0.765 1.00 80.81 82 LYS A N 1
ATOM 652 C CA . LYS A 1 82 ? 13.006 -12.411 -0.753 1.00 80.81 82 LYS A CA 1
ATOM 653 C C . LYS A 1 82 ? 13.869 -11.268 -1.260 1.00 80.81 82 LYS A C 1
ATOM 655 O O . LYS A 1 82 ? 13.666 -10.800 -2.375 1.00 80.81 82 LYS A O 1
ATOM 660 N N . ALA A 1 83 ? 14.810 -10.813 -0.441 1.00 70.25 83 ALA A N 1
ATOM 661 C CA . ALA A 1 83 ? 15.789 -9.833 -0.881 1.00 70.25 83 ALA A CA 1
ATOM 662 C C . ALA A 1 83 ? 16.814 -10.538 -1.774 1.00 70.25 83 ALA A C 1
ATOM 664 O O . ALA A 1 83 ? 17.528 -11.432 -1.319 1.00 70.25 83 ALA A O 1
ATOM 665 N N . THR A 1 84 ? 16.881 -10.136 -3.038 1.00 68.44 84 THR A N 1
ATOM 666 C CA . THR A 1 84 ? 17.953 -10.552 -3.943 1.00 68.44 84 THR A CA 1
ATOM 667 C C . THR A 1 84 ? 18.887 -9.360 -4.057 1.00 68.44 84 THR A C 1
ATOM 669 O O . THR A 1 84 ? 18.497 -8.317 -4.573 1.00 68.44 84 THR A O 1
ATOM 672 N N . GLY A 1 85 ? 20.085 -9.460 -3.482 1.00 57.03 85 GLY A N 1
ATOM 673 C CA . GLY A 1 85 ? 21.047 -8.364 -3.493 1.00 57.03 85 GLY A CA 1
ATOM 674 C C . GLY A 1 85 ? 21.577 -8.121 -4.902 1.00 57.03 85 GLY A C 1
ATOM 675 O O . GLY A 1 85 ? 22.573 -8.722 -5.290 1.00 57.03 85 GLY A O 1
ATOM 676 N N . ALA A 1 86 ? 20.941 -7.233 -5.662 1.00 53.72 86 ALA A N 1
ATOM 677 C CA . ALA A 1 86 ? 21.569 -6.618 -6.821 1.00 53.72 86 ALA A CA 1
ATOM 678 C C . ALA A 1 86 ? 22.432 -5.461 -6.307 1.00 53.72 86 ALA A C 1
ATOM 680 O O . ALA A 1 86 ? 21.948 -4.371 -6.010 1.00 53.72 86 ALA A O 1
ATOM 681 N N . ARG A 1 87 ? 23.726 -5.725 -6.130 1.00 42.59 87 ARG A N 1
ATOM 682 C CA . ARG A 1 87 ? 24.723 -4.693 -5.856 1.00 42.59 87 ARG A CA 1
ATOM 683 C C . ARG A 1 87 ? 24.737 -3.740 -7.055 1.00 42.59 87 ARG A C 1
ATOM 685 O O . ARG A 1 87 ? 25.295 -4.079 -8.093 1.00 42.59 87 ARG A O 1
ATOM 692 N N . GLN A 1 88 ? 24.119 -2.567 -6.939 1.00 50.28 88 GLN A N 1
ATOM 693 C CA . GLN A 1 88 ? 24.414 -1.471 -7.859 1.00 50.28 88 GLN A CA 1
ATOM 694 C C . GLN A 1 88 ? 25.816 -0.967 -7.512 1.00 50.28 88 GLN A C 1
ATOM 696 O O . GLN A 1 88 ? 26.011 -0.144 -6.620 1.00 50.28 88 GLN A O 1
ATOM 701 N N . GLU A 1 89 ? 26.818 -1.534 -8.182 1.00 41.31 89 GLU A N 1
ATOM 702 C CA . GLU A 1 89 ? 28.159 -0.963 -8.239 1.00 41.31 89 GLU A CA 1
ATOM 703 C C . GLU A 1 89 ? 28.080 0.340 -9.037 1.00 41.31 89 GLU A C 1
ATOM 705 O O . GLU A 1 89 ? 28.293 0.378 -10.250 1.00 41.31 89 GLU A O 1
ATOM 710 N N . SER A 1 90 ? 27.756 1.431 -8.343 1.00 43.56 90 SER A N 1
ATOM 711 C CA . SER A 1 90 ? 27.995 2.785 -8.832 1.00 43.56 90 SER A CA 1
ATOM 712 C C . SER A 1 90 ? 29.502 2.964 -8.987 1.00 43.56 90 SER A C 1
ATOM 714 O O . SER A 1 90 ? 30.209 3.383 -8.072 1.00 43.56 90 SER A O 1
ATOM 716 N N . THR A 1 91 ? 29.997 2.596 -10.165 1.00 49.41 91 THR A N 1
ATOM 717 C CA . THR A 1 91 ? 31.350 2.877 -10.632 1.00 49.41 91 THR A CA 1
ATOM 718 C C . THR A 1 91 ? 31.455 4.381 -10.880 1.00 49.41 91 THR A C 1
ATOM 720 O O . THR A 1 91 ? 31.414 4.82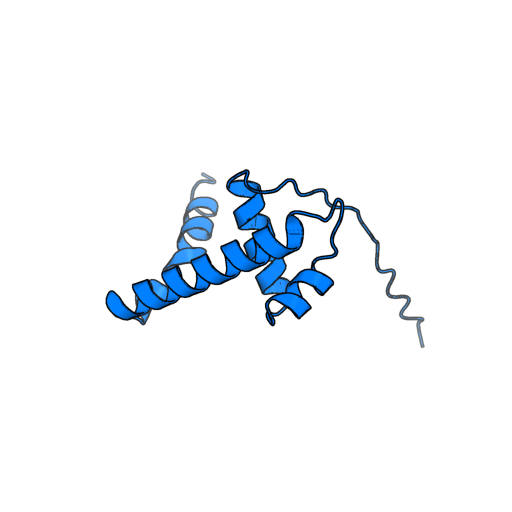7 -12.023 1.00 49.41 91 THR A O 1
ATOM 723 N N . ASN A 1 92 ? 31.588 5.185 -9.824 1.00 53.06 92 ASN A N 1
ATOM 724 C CA . ASN A 1 92 ? 32.098 6.543 -9.979 1.00 53.06 92 ASN A CA 1
ATOM 725 C C . ASN A 1 92 ? 33.619 6.480 -9.969 1.00 53.06 92 ASN A C 1
ATOM 727 O O . ASN A 1 92 ? 34.294 6.492 -8.942 1.00 53.06 92 ASN A O 1
ATOM 731 N N . ARG A 1 93 ? 34.116 6.331 -11.195 1.00 53.28 93 ARG A N 1
ATOM 732 C CA . ARG A 1 93 ? 35.499 6.482 -11.612 1.00 53.28 93 ARG A CA 1
ATOM 733 C C . ARG A 1 93 ? 36.001 7.845 -11.124 1.00 53.28 93 ARG A C 1
ATOM 735 O O . ARG A 1 93 ? 35.426 8.871 -11.472 1.00 53.28 93 ARG A O 1
ATOM 742 N N . CYS A 1 94 ? 37.050 7.802 -10.308 1.00 46.84 94 CYS A N 1
ATOM 743 C CA . CYS A 1 94 ? 37.910 8.931 -9.969 1.00 46.84 94 CYS A CA 1
ATOM 744 C C . CYS A 1 94 ? 38.200 9.788 -11.216 1.00 46.84 94 CYS A C 1
ATOM 746 O O . CYS A 1 94 ? 38.630 9.239 -12.236 1.00 46.84 94 CYS A O 1
ATOM 748 N N . LEU A 1 95 ? 38.009 11.101 -11.100 1.00 52.97 95 LEU A N 1
ATOM 749 C CA . LEU A 1 95 ? 38.717 12.122 -11.873 1.00 52.97 95 LEU A CA 1
ATOM 750 C C . LEU A 1 95 ? 39.353 13.091 -10.880 1.00 52.97 95 LEU A C 1
ATOM 752 O O . LEU A 1 95 ? 38.648 13.457 -9.912 1.00 52.97 95 LEU A O 1
#

pLDDT: mean 75.88, std 19.75, range [40.5, 96.12]

Secondary structure (DSSP, 8-state):
---SHHHHHHHHHHHHHHTT--HHHHHHHHHHHHHHHHHHHHHHTT-SS--HHHHHHHHT--HHHHHHHHHHHHHTTSS----------------

Organism: NCBI:txid2884831

Sequence (95 aa):
MEMSKEVLSAVSHSYELATYSTPELRGLFNDWISAIEQETLEFLKDKSTVDPVDVAEHVRLRQDSVIFILGKLAREGKIRMKATGARQESTNRCL